Protein AF-A0A9D4ZEX8-F1 (afdb_monomer_lite)

pLDDT: mean 90.79, std 11.93, range [38.12, 98.62]

Organism: Adiantum capillus-veneris (NCBI:txid13818)

Sequence (115 aa):
MKCNSPVVKGIKVTVESHDQGWSDYRDDHGTYNNSWTWGELAVLAADGQTQIGKRIHVYTNLHAVDEWQVHSKIVTDPLFLESIQAQHVIALYLCSRYPGWCNYTRHASINLLGP

Structure (mmCIF, N/CA/C/O backbone):
data_AF-A0A9D4ZEX8-F1
#
_entry.id   AF-A0A9D4ZEX8-F1
#
loop_
_atom_site.group_PDB
_atom_site.id
_atom_site.type_symbol
_atom_site.label_atom_id
_atom_site.label_alt_id
_atom_site.label_comp_id
_atom_site.label_asym_id
_atom_site.label_entity_id
_atom_site.label_seq_id
_atom_site.pdbx_PDB_ins_code
_atom_site.Cartn_x
_atom_site.Cartn_y
_atom_site.Cartn_z
_atom_site.occupancy
_atom_site.B_iso_or_equiv
_atom_site.auth_seq_id
_atom_site.auth_comp_id
_atom_site.auth_asym_id
_atom_site.auth_atom_id
_atom_site.pdbx_PDB_model_num
ATOM 1 N N . MET A 1 1 ? -23.433 -0.664 25.879 1.00 38.12 1 MET A N 1
ATOM 2 C CA . MET A 1 1 ? -22.241 -1.509 26.107 1.00 38.12 1 MET A CA 1
ATOM 3 C C . MET A 1 1 ? -21.162 -1.058 25.135 1.00 38.12 1 MET A C 1
ATOM 5 O O . MET A 1 1 ? -21.409 -1.104 23.940 1.00 38.12 1 MET A O 1
ATOM 9 N N . LYS A 1 2 ? -20.020 -0.545 25.609 1.00 43.84 2 LYS A N 1
ATOM 10 C CA . LYS A 1 2 ? -18.863 -0.306 24.735 1.00 43.84 2 LYS A CA 1
ATOM 11 C C . LYS A 1 2 ? -18.161 -1.654 24.569 1.00 43.84 2 LYS A C 1
ATOM 13 O O . LYS A 1 2 ? -17.585 -2.147 25.533 1.00 43.84 2 LYS A O 1
ATOM 18 N N . CYS A 1 3 ? -18.274 -2.286 23.403 1.00 41.94 3 CYS A N 1
ATOM 19 C CA . CYS A 1 3 ? -17.400 -3.408 23.072 1.00 41.94 3 CYS A CA 1
ATOM 20 C C . CYS A 1 3 ? -15.961 -2.882 23.079 1.00 41.94 3 CYS A C 1
ATOM 22 O O . CYS A 1 3 ? -15.633 -1.999 22.287 1.00 41.94 3 CYS A O 1
ATOM 24 N N . ASN A 1 4 ? -15.123 -3.401 23.979 1.00 50.22 4 ASN A N 1
ATOM 25 C CA . ASN A 1 4 ? -13.676 -3.214 23.923 1.00 50.22 4 ASN A CA 1
ATOM 26 C C . ASN A 1 4 ? -13.172 -3.876 22.637 1.00 50.22 4 ASN A C 1
ATOM 28 O O . ASN A 1 4 ? -12.865 -5.065 22.620 1.00 50.22 4 ASN A O 1
ATOM 32 N N . SER A 1 5 ? -13.155 -3.117 21.544 1.00 54.44 5 SER A N 1
ATOM 33 C CA . SER A 1 5 ? -12.508 -3.556 20.313 1.00 54.44 5 SER A CA 1
ATOM 34 C C . SER A 1 5 ? -11.001 -3.606 20.581 1.00 54.44 5 SER A C 1
ATOM 36 O O . SER A 1 5 ? -10.481 -2.665 21.192 1.00 54.44 5 SER A O 1
ATOM 38 N N . PRO A 1 6 ? -10.293 -4.682 20.197 1.00 57.28 6 PRO A N 1
ATOM 39 C CA . PRO A 1 6 ? -8.847 -4.741 20.356 1.00 57.28 6 PRO A CA 1
ATOM 40 C C . PRO A 1 6 ? -8.214 -3.528 19.669 1.00 57.28 6 PRO A C 1
ATOM 42 O O . PRO A 1 6 ? -8.539 -3.204 18.527 1.00 57.28 6 PRO A O 1
ATOM 45 N N . VAL A 1 7 ? -7.342 -2.827 20.396 1.00 79.00 7 VAL A N 1
ATOM 46 C CA . VAL A 1 7 ? -6.659 -1.639 19.881 1.00 79.00 7 VAL A CA 1
ATOM 47 C C . VAL A 1 7 ? -5.663 -2.097 18.822 1.00 79.00 7 VAL A C 1
ATOM 49 O O . VAL A 1 7 ? -4.663 -2.731 19.153 1.00 79.00 7 VAL A O 1
ATOM 52 N N . VAL A 1 8 ? -5.932 -1.777 17.557 1.00 89.38 8 VAL A N 1
ATOM 53 C CA . VAL A 1 8 ? -4.987 -1.997 16.457 1.00 89.38 8 VAL A CA 1
ATOM 54 C C . VAL A 1 8 ? -3.750 -1.128 16.713 1.00 89.38 8 VAL A C 1
ATOM 56 O O . VAL A 1 8 ? -3.857 0.091 16.826 1.00 89.38 8 VAL A O 1
ATOM 59 N N . LYS A 1 9 ? -2.575 -1.751 16.847 1.00 93.44 9 LYS A N 1
ATOM 60 C CA . LYS A 1 9 ? -1.285 -1.070 17.079 1.00 93.44 9 LYS A CA 1
ATOM 61 C C . LYS A 1 9 ? -0.528 -0.771 15.792 1.00 93.44 9 LYS A C 1
ATOM 63 O O . LYS A 1 9 ? 0.373 0.063 15.782 1.00 93.44 9 LYS A O 1
ATOM 68 N N . GLY A 1 10 ? -0.910 -1.430 14.708 1.00 96.44 10 GLY A N 1
ATOM 69 C CA . GLY A 1 10 ? -0.393 -1.161 13.382 1.00 96.44 10 GLY A CA 1
ATOM 70 C C . GLY A 1 10 ? -1.064 -2.035 12.340 1.00 96.44 10 GLY A C 1
ATOM 71 O O . GLY A 1 10 ? -1.789 -2.976 12.662 1.00 96.44 10 GLY A O 1
ATOM 72 N N . ILE A 1 11 ? -0.803 -1.729 11.078 1.00 97.38 11 ILE A N 1
ATOM 73 C CA . ILE A 1 11 ? -1.235 -2.550 9.949 1.00 97.38 11 ILE A CA 1
ATOM 74 C C . ILE A 1 11 ? -0.010 -2.877 9.117 1.00 97.38 11 ILE A C 1
ATOM 76 O O . ILE A 1 11 ? 0.642 -1.970 8.603 1.00 97.38 11 ILE A O 1
ATOM 80 N N . LYS A 1 12 ? 0.305 -4.164 8.966 1.00 98.25 12 LYS A N 1
ATOM 81 C CA . LYS A 1 12 ? 1.319 -4.604 8.009 1.00 98.25 12 LYS A CA 1
ATOM 82 C C . LYS A 1 12 ? 0.648 -4.900 6.678 1.00 98.25 12 LYS A C 1
ATOM 84 O O . LYS A 1 12 ? -0.167 -5.819 6.589 1.00 98.25 12 LYS A O 1
ATOM 89 N N . VAL A 1 13 ? 1.035 -4.152 5.654 1.00 98.44 13 VAL A N 1
ATOM 90 C CA . VAL A 1 13 ? 0.685 -4.443 4.268 1.00 98.44 13 VAL A CA 1
ATOM 91 C C . VAL A 1 13 ? 1.889 -5.037 3.557 1.00 98.44 13 VAL A C 1
ATOM 93 O O . VAL A 1 13 ? 3.014 -4.550 3.700 1.00 98.44 13 VAL A O 1
ATOM 96 N N . THR A 1 14 ? 1.654 -6.101 2.804 1.00 98.56 14 THR A N 1
ATOM 97 C CA . THR A 1 14 ? 2.641 -6.678 1.895 1.00 98.56 14 THR A CA 1
ATOM 98 C C . THR A 1 14 ? 1.996 -6.813 0.530 1.00 98.56 14 THR A C 1
ATOM 100 O O . THR A 1 14 ? 0.893 -7.344 0.436 1.00 98.56 14 THR A O 1
ATOM 103 N N . VAL A 1 15 ? 2.657 -6.303 -0.504 1.00 98.56 15 VAL A N 1
ATOM 104 C CA . VAL A 1 15 ? 2.150 -6.292 -1.878 1.00 98.56 15 VAL A CA 1
ATOM 105 C C . VAL A 1 15 ? 3.257 -6.758 -2.797 1.00 98.56 15 VAL A C 1
ATOM 107 O O . VAL A 1 15 ? 4.372 -6.258 -2.727 1.00 98.56 15 VAL A O 1
ATOM 110 N N . GLU A 1 16 ? 2.942 -7.707 -3.659 1.00 98.38 16 GLU A N 1
ATOM 111 C CA . GLU A 1 16 ? 3.780 -8.071 -4.783 1.00 98.38 16 GLU A CA 1
ATOM 112 C C . GLU A 1 16 ? 3.164 -7.493 -6.051 1.00 98.38 16 GLU A C 1
ATOM 114 O O . GLU A 1 16 ? 2.131 -7.974 -6.537 1.00 98.38 16 GLU A O 1
ATOM 119 N N . SER A 1 17 ? 3.779 -6.422 -6.540 1.00 97.19 17 SER A N 1
ATOM 120 C CA . SER A 1 17 ? 3.249 -5.595 -7.613 1.00 97.19 17 SER A CA 1
ATOM 121 C C . SER A 1 17 ? 4.241 -5.401 -8.741 1.00 97.19 17 SER A C 1
ATOM 123 O O . SER A 1 17 ? 5.444 -5.615 -8.602 1.00 97.19 17 SER A O 1
ATOM 125 N N . HIS A 1 18 ? 3.701 -5.000 -9.879 1.00 94.12 18 HIS A N 1
ATOM 126 C CA . HIS A 1 18 ? 4.461 -4.723 -11.076 1.00 94.12 18 HIS A CA 1
ATOM 127 C C . HIS A 1 18 ? 3.805 -3.574 -11.832 1.00 94.12 18 HIS A C 1
ATOM 129 O O . HIS A 1 18 ? 2.581 -3.420 -11.826 1.00 94.12 18 HIS A O 1
ATOM 135 N N . ASP A 1 19 ? 4.642 -2.766 -12.459 1.00 91.44 19 ASP A N 1
ATOM 136 C CA . ASP A 1 19 ? 4.222 -1.646 -13.271 1.00 91.44 19 ASP A CA 1
ATOM 137 C C . ASP A 1 19 ? 4.365 -1.996 -14.748 1.00 91.44 19 ASP A C 1
ATOM 139 O O . ASP A 1 19 ? 5.471 -2.267 -15.205 1.00 91.44 19 ASP A O 1
ATOM 143 N N . GLN A 1 20 ? 3.265 -1.939 -15.495 1.00 86.38 20 GLN A N 1
ATOM 144 C CA . GLN A 1 20 ? 3.313 -1.996 -16.946 1.00 86.38 20 GLN A CA 1
ATOM 145 C C . GLN A 1 20 ? 3.063 -0.609 -17.524 1.00 86.38 20 GLN A C 1
ATOM 147 O O . GLN A 1 20 ? 1.937 -0.110 -17.519 1.00 86.38 20 GLN A O 1
ATOM 152 N N . GLY A 1 21 ? 4.103 -0.046 -18.122 1.00 79.88 21 GLY A N 1
ATOM 153 C CA . GLY A 1 21 ? 4.049 1.196 -18.875 1.00 79.88 21 GLY A CA 1
ATOM 154 C C . GLY A 1 21 ? 5.135 1.227 -19.941 1.00 79.88 21 GLY A C 1
ATOM 155 O O . GLY A 1 21 ? 5.874 0.262 -20.132 1.00 79.88 21 GLY A O 1
ATOM 156 N N . TRP A 1 22 ? 5.231 2.348 -20.645 1.00 75.75 22 TRP A N 1
ATOM 157 C CA . TRP A 1 22 ? 6.329 2.622 -21.564 1.00 75.75 22 TRP A CA 1
ATOM 158 C C . TRP A 1 22 ? 6.926 3.989 -21.246 1.00 75.75 22 TRP A C 1
ATOM 160 O O . TRP A 1 22 ? 6.208 4.913 -20.853 1.00 75.75 22 TRP A O 1
ATOM 170 N N . SER A 1 23 ? 8.242 4.106 -21.399 1.00 81.00 23 SER A N 1
ATOM 171 C CA . SER A 1 23 ? 8.980 5.332 -21.130 1.00 81.00 23 SER A CA 1
ATOM 172 C C . SER A 1 23 ? 10.221 5.435 -22.005 1.00 81.00 23 SER A C 1
ATOM 174 O O . SER A 1 23 ? 11.041 4.515 -22.041 1.00 81.00 23 SER A O 1
ATOM 176 N N . ASP A 1 24 ? 10.387 6.594 -22.640 1.00 84.62 24 ASP A N 1
ATOM 177 C CA . ASP A 1 24 ? 11.606 6.982 -23.355 1.00 84.62 24 ASP A CA 1
ATOM 178 C C . ASP A 1 24 ? 12.732 7.464 -22.424 1.00 84.62 24 ASP A C 1
ATOM 180 O O . ASP A 1 24 ? 13.876 7.615 -22.859 1.00 84.62 24 ASP A O 1
ATOM 184 N N . TYR A 1 25 ? 12.440 7.694 -21.140 1.00 84.12 25 TYR A N 1
ATOM 185 C CA . TYR A 1 25 ? 13.404 8.181 -20.151 1.00 84.12 25 TYR A CA 1
ATOM 186 C C . TYR A 1 25 ? 14.248 7.028 -19.605 1.00 84.12 25 TYR A C 1
ATOM 188 O O . TYR A 1 25 ? 14.089 6.600 -18.466 1.00 84.12 25 TYR A O 1
ATOM 196 N N . ARG A 1 26 ? 15.148 6.504 -20.443 1.00 83.38 26 ARG A N 1
ATOM 197 C CA . ARG A 1 26 ? 15.986 5.337 -20.111 1.00 83.38 26 ARG A CA 1
ATOM 198 C C . ARG A 1 26 ? 16.829 5.524 -18.852 1.00 83.38 26 ARG A C 1
ATOM 200 O O . ARG A 1 26 ? 17.057 4.554 -18.142 1.00 83.38 26 ARG A O 1
ATOM 207 N N . ASP A 1 27 ? 17.251 6.752 -18.563 1.00 89.06 27 ASP A N 1
ATOM 208 C CA . ASP A 1 27 ? 18.050 7.059 -17.371 1.00 89.06 27 ASP A CA 1
ATOM 209 C C . ASP A 1 27 ? 17.252 6.910 -16.062 1.00 89.06 27 ASP A C 1
ATOM 211 O O . ASP A 1 27 ? 17.844 6.746 -14.997 1.00 89.06 27 ASP A O 1
ATOM 215 N N . ASP A 1 28 ? 15.916 6.927 -16.135 1.00 87.25 28 ASP A N 1
ATOM 216 C CA . ASP A 1 28 ? 15.037 6.746 -14.978 1.00 87.25 28 ASP A CA 1
ATOM 217 C C . ASP A 1 28 ? 14.600 5.286 -14.783 1.00 87.25 28 ASP A C 1
ATOM 219 O O . ASP A 1 28 ? 14.021 4.957 -13.742 1.00 87.25 28 ASP A O 1
ATOM 223 N N . HIS A 1 29 ? 14.881 4.397 -15.744 1.00 85.62 29 HIS A N 1
ATOM 224 C CA . HIS A 1 29 ? 14.537 2.976 -15.647 1.00 85.62 29 HIS A CA 1
ATOM 225 C C . HIS A 1 29 ? 15.187 2.351 -14.409 1.00 85.62 29 HIS A C 1
ATOM 227 O O . HIS A 1 29 ? 16.368 2.552 -14.129 1.00 85.62 29 HIS A O 1
ATOM 233 N N . GLY A 1 30 ? 14.401 1.601 -13.636 1.00 85.25 30 GLY A N 1
ATOM 234 C CA . GLY A 1 30 ? 14.877 0.999 -12.387 1.00 85.25 30 GLY A CA 1
ATOM 235 C C . GLY A 1 30 ? 15.060 1.978 -11.228 1.00 85.25 30 GLY A C 1
ATOM 236 O O . GLY A 1 30 ? 15.603 1.595 -10.193 1.00 85.25 30 GLY A O 1
ATOM 237 N N . THR A 1 31 ? 14.589 3.219 -11.360 1.00 90.00 31 THR A N 1
ATOM 238 C CA . THR A 1 31 ? 14.552 4.206 -10.272 1.00 90.00 31 THR A CA 1
ATOM 239 C C . THR A 1 31 ? 13.109 4.501 -9.849 1.00 90.00 31 THR A C 1
ATOM 241 O O . THR A 1 31 ? 12.155 4.015 -10.451 1.00 90.00 31 THR A O 1
ATOM 244 N N . TYR A 1 32 ? 12.921 5.315 -8.809 1.00 90.00 32 TYR A N 1
ATOM 245 C CA . TYR A 1 32 ? 11.599 5.860 -8.470 1.00 90.00 32 TYR A CA 1
ATOM 246 C C . TYR A 1 32 ? 11.298 7.187 -9.184 1.00 90.00 32 TYR A C 1
ATOM 248 O O . TYR A 1 32 ? 10.183 7.704 -9.062 1.00 90.00 32 TYR A O 1
ATOM 256 N N . ASN A 1 33 ? 12.267 7.755 -9.911 1.00 86.25 33 ASN A N 1
ATOM 257 C CA . ASN A 1 33 ? 12.050 8.976 -10.676 1.00 86.25 33 ASN A CA 1
ATOM 258 C C . ASN A 1 33 ? 11.035 8.699 -11.775 1.00 86.25 33 ASN A C 1
ATOM 260 O O . ASN A 1 33 ? 11.066 7.653 -12.418 1.00 86.25 33 ASN A O 1
ATOM 264 N N . ASN A 1 34 ? 10.102 9.634 -11.958 1.00 86.00 34 ASN A N 1
ATOM 265 C CA . ASN A 1 34 ? 9.022 9.492 -12.928 1.00 86.00 34 ASN A CA 1
ATOM 266 C C . ASN A 1 34 ? 8.254 8.161 -12.802 1.00 86.00 34 ASN A C 1
ATOM 268 O O . ASN A 1 34 ? 7.687 7.696 -13.784 1.00 86.00 34 ASN A O 1
ATOM 272 N N . SER A 1 35 ? 8.225 7.516 -11.630 1.00 88.94 35 SER A N 1
ATOM 273 C CA . SER A 1 35 ? 7.368 6.349 -11.423 1.00 88.94 35 SER A CA 1
ATOM 274 C C . SER A 1 35 ? 5.918 6.785 -11.236 1.00 88.94 35 SER A C 1
ATOM 276 O O . SER A 1 35 ? 5.621 7.737 -10.507 1.00 88.94 35 SER A O 1
ATOM 278 N N . TRP A 1 36 ? 5.008 6.083 -11.909 1.00 92.50 36 TRP A N 1
ATOM 279 C CA . TRP A 1 36 ? 3.607 6.480 -12.015 1.00 92.50 36 TRP A CA 1
ATOM 280 C C . TRP A 1 36 ? 2.627 5.428 -11.521 1.00 92.50 36 TRP A C 1
ATOM 282 O O . TRP A 1 36 ? 1.421 5.606 -11.708 1.00 92.50 36 TRP A O 1
ATOM 292 N N . THR A 1 37 ? 3.114 4.384 -10.846 1.00 95.44 37 THR A N 1
ATOM 293 C CA . THR A 1 37 ? 2.264 3.422 -10.145 1.00 95.44 37 THR A CA 1
ATOM 294 C C . THR A 1 37 ? 2.663 3.254 -8.685 1.00 95.44 37 THR A C 1
ATOM 296 O O . THR A 1 37 ? 3.837 3.201 -8.310 1.00 95.44 37 THR A O 1
ATOM 299 N N . TRP A 1 38 ? 1.648 3.210 -7.828 1.00 97.94 38 TRP A N 1
ATOM 300 C CA . TRP A 1 38 ? 1.813 3.145 -6.381 1.00 97.94 38 TRP A CA 1
ATOM 301 C C . TRP A 1 38 ? 0.611 2.485 -5.715 1.00 97.94 38 TRP A C 1
ATOM 303 O O . TRP A 1 38 ? -0.427 2.283 -6.346 1.00 97.94 38 TRP A O 1
ATOM 313 N N . GLY A 1 39 ? 0.750 2.153 -4.436 1.00 98.31 39 GLY A N 1
ATOM 314 C CA . GLY A 1 39 ? -0.350 1.655 -3.618 1.00 98.31 39 GLY A CA 1
ATOM 315 C C . GLY A 1 39 ? -0.684 2.578 -2.461 1.00 98.31 39 GLY A C 1
ATOM 316 O O . GLY A 1 39 ? 0.203 3.199 -1.868 1.00 98.31 39 GLY A O 1
ATOM 317 N N . GLU A 1 40 ? -1.959 2.605 -2.083 1.00 98.62 40 GLU A N 1
ATOM 318 C CA . GLU A 1 40 ? -2.444 3.350 -0.921 1.00 98.62 40 GLU A CA 1
ATOM 319 C C . GLU A 1 40 ? -3.334 2.484 -0.027 1.00 98.62 40 GLU A C 1
ATOM 321 O O . GLU A 1 40 ? -4.164 1.721 -0.513 1.00 98.62 40 GLU A O 1
ATOM 326 N N . LEU A 1 41 ? -3.207 2.634 1.290 1.00 98.31 41 LEU A N 1
ATOM 327 C CA . LEU A 1 41 ? -4.169 2.102 2.252 1.00 98.31 41 LEU A CA 1
ATOM 328 C C . LEU A 1 41 ? -5.233 3.144 2.591 1.00 98.31 41 LEU A C 1
ATOM 330 O O . LEU A 1 41 ? -4.918 4.315 2.803 1.00 98.31 41 LEU A O 1
ATOM 334 N N . ALA A 1 42 ? -6.479 2.699 2.715 1.00 98.31 42 ALA A N 1
ATOM 335 C CA . ALA A 1 42 ? -7.606 3.519 3.143 1.00 98.31 42 ALA A CA 1
ATOM 336 C C . ALA A 1 42 ? -8.465 2.787 4.178 1.00 98.31 42 ALA A C 1
ATOM 338 O O . ALA A 1 42 ? -8.532 1.556 4.184 1.00 98.31 42 ALA A O 1
ATOM 339 N N . VAL A 1 43 ? -9.165 3.559 5.005 1.00 97.88 43 VAL A N 1
ATOM 340 C CA . VAL A 1 43 ? -10.271 3.064 5.828 1.00 97.88 43 VAL A CA 1
ATOM 341 C C . VAL A 1 43 ? -11.568 3.458 5.139 1.00 97.88 43 VAL A C 1
ATOM 343 O O . VAL A 1 43 ? -11.760 4.626 4.803 1.00 97.88 43 VAL A O 1
ATOM 346 N N . LEU A 1 44 ? -12.448 2.492 4.914 1.00 98.44 44 LEU A N 1
ATOM 347 C CA . LEU A 1 44 ? -13.800 2.712 4.420 1.00 98.44 44 LEU A CA 1
ATOM 348 C C . LEU A 1 44 ? -14.793 2.393 5.540 1.00 98.44 44 LEU A C 1
ATOM 350 O O . LEU A 1 44 ? -14.547 1.509 6.365 1.00 98.44 44 LEU A O 1
ATOM 354 N N . ALA A 1 45 ? -15.910 3.112 5.570 1.00 97.06 45 ALA A N 1
ATOM 355 C CA . ALA A 1 45 ? -17.021 2.826 6.464 1.00 97.06 45 ALA A CA 1
ATOM 356 C C . ALA A 1 45 ? -17.602 1.426 6.189 1.00 97.06 45 ALA A C 1
ATOM 358 O O . ALA A 1 45 ? -17.216 0.734 5.245 1.00 97.06 45 ALA A O 1
ATOM 359 N N . ALA A 1 46 ? -18.572 1.013 7.005 1.00 96.62 46 ALA A N 1
ATOM 360 C CA . ALA A 1 46 ? -19.213 -0.297 6.872 1.00 96.62 46 ALA A CA 1
ATOM 361 C C . ALA A 1 46 ? -19.942 -0.511 5.528 1.00 96.62 46 ALA A C 1
ATOM 363 O O . ALA A 1 46 ? -20.213 -1.649 5.158 1.00 96.62 46 ALA A O 1
ATOM 364 N N . ASP A 1 47 ? -20.236 0.562 4.785 1.00 96.38 47 ASP A N 1
ATOM 365 C CA . ASP A 1 47 ? -20.789 0.489 3.427 1.00 96.38 47 ASP A CA 1
ATOM 366 C C . ASP A 1 47 ? -19.757 0.071 2.360 1.00 96.38 47 ASP A C 1
ATOM 368 O O . ASP A 1 47 ? -20.131 -0.209 1.221 1.00 96.38 47 ASP A O 1
ATOM 372 N N . GLY A 1 48 ? -18.465 0.031 2.708 1.00 95.12 48 GLY A N 1
ATOM 373 C CA . GLY A 1 48 ? -17.373 -0.298 1.796 1.00 95.12 48 GLY A CA 1
ATOM 374 C C . GLY A 1 48 ? -17.120 0.743 0.700 1.00 95.12 48 GLY A C 1
ATOM 375 O O . GLY A 1 48 ? -16.404 0.442 -0.251 1.00 95.12 48 GLY A O 1
ATOM 376 N N . GLN A 1 49 ? -17.691 1.948 0.803 1.00 95.19 49 GLN A N 1
ATOM 377 C CA . GLN A 1 49 ? -17.597 3.003 -0.217 1.00 95.19 49 GLN A CA 1
ATOM 378 C C . GLN A 1 49 ? -17.156 4.343 0.373 1.00 95.19 49 GLN A C 1
ATOM 380 O O . GLN A 1 49 ? -16.337 5.047 -0.220 1.00 95.19 49 GLN A O 1
ATOM 385 N N . THR A 1 50 ? -17.666 4.699 1.551 1.00 97.81 50 THR A N 1
ATOM 386 C CA . THR A 1 50 ? -17.382 5.987 2.180 1.00 97.81 50 THR A CA 1
ATOM 387 C C . THR A 1 50 ? -15.999 5.963 2.817 1.00 97.81 50 THR A C 1
ATOM 389 O O . THR A 1 50 ? -15.773 5.265 3.802 1.00 97.81 50 THR A O 1
ATOM 392 N N . GLN A 1 51 ? -15.058 6.743 2.284 1.00 97.62 51 GLN A N 1
ATOM 393 C CA . GLN A 1 51 ? -13.720 6.852 2.863 1.00 97.62 51 GLN A CA 1
ATOM 394 C C . GLN A 1 51 ? -13.730 7.648 4.171 1.00 97.62 51 GLN A C 1
ATOM 396 O O . GLN A 1 51 ? -14.271 8.750 4.244 1.00 97.62 51 GLN A O 1
ATOM 401 N N . ILE A 1 52 ? -13.043 7.115 5.178 1.00 97.06 52 ILE A N 1
ATOM 402 C CA . ILE A 1 52 ? -12.793 7.764 6.460 1.00 97.06 52 ILE A CA 1
ATOM 403 C C . ILE A 1 52 ? -11.341 8.245 6.499 1.00 97.06 52 ILE A C 1
ATOM 405 O O . ILE A 1 52 ? -10.403 7.470 6.318 1.00 97.06 52 ILE A O 1
ATOM 409 N N . GLY A 1 53 ? -11.149 9.539 6.755 1.00 94.56 53 GLY A N 1
ATOM 410 C CA . GLY A 1 53 ? -9.821 10.129 6.907 1.00 94.56 53 GLY A CA 1
ATOM 411 C C . GLY A 1 53 ? -8.973 10.117 5.628 1.00 94.56 53 GLY A C 1
ATOM 412 O O . GLY A 1 53 ? -9.480 10.117 4.501 1.00 94.56 53 GLY A O 1
ATOM 413 N N . LYS A 1 54 ? -7.650 10.170 5.816 1.00 95.25 54 LYS A N 1
ATOM 414 C CA . LYS A 1 54 ? -6.662 10.218 4.729 1.00 95.25 54 LYS A CA 1
ATOM 415 C C . LYS A 1 54 ? -6.258 8.817 4.275 1.00 95.25 54 LYS A C 1
ATOM 417 O O . LYS A 1 54 ? -6.225 7.880 5.070 1.00 95.25 54 LYS A O 1
ATOM 422 N N . ARG A 1 55 ? -5.851 8.710 3.012 1.00 97.81 55 ARG A N 1
ATOM 423 C CA . ARG A 1 55 ? -5.133 7.537 2.511 1.00 97.81 55 ARG A CA 1
ATOM 424 C C . ARG A 1 55 ? -3.663 7.597 2.913 1.00 97.81 55 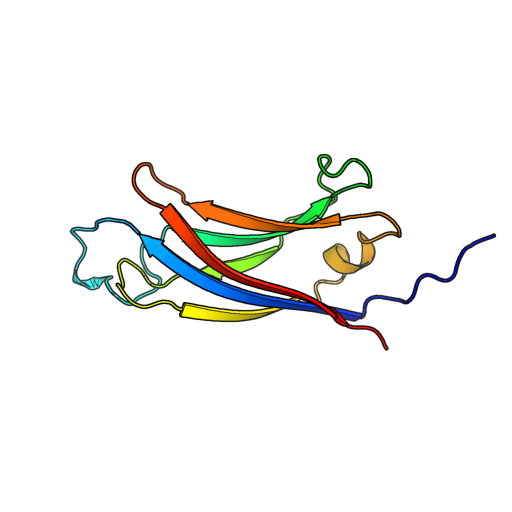ARG A C 1
ATOM 426 O O . ARG A 1 55 ? -3.100 8.679 3.079 1.00 97.81 55 ARG A O 1
ATOM 433 N N . ILE A 1 56 ? -3.043 6.434 3.061 1.00 98.19 56 ILE A N 1
ATOM 434 C CA . ILE A 1 56 ? -1.623 6.290 3.383 1.00 98.19 56 ILE A CA 1
ATOM 435 C C . ILE A 1 56 ? -0.915 5.670 2.189 1.00 98.19 56 ILE A C 1
ATOM 437 O O . ILE A 1 56 ? -1.210 4.539 1.826 1.00 98.19 56 ILE A O 1
ATOM 441 N N . HIS A 1 57 ? 0.062 6.373 1.620 1.00 98.31 57 HIS A N 1
ATOM 442 C CA . HIS A 1 57 ? 0.952 5.818 0.599 1.00 98.31 57 HIS A CA 1
ATOM 443 C C . HIS A 1 57 ? 1.750 4.643 1.167 1.00 98.31 57 HIS A C 1
ATOM 445 O O . HIS A 1 57 ? 2.409 4.800 2.204 1.00 98.31 57 HIS A O 1
ATOM 451 N N . VAL A 1 58 ? 1.721 3.478 0.518 1.00 98.19 58 VAL A N 1
ATOM 452 C CA . VAL A 1 58 ? 2.368 2.262 1.040 1.00 98.19 58 VAL A CA 1
ATOM 453 C C . VAL A 1 58 ? 3.508 1.717 0.199 1.00 98.19 58 VAL A C 1
ATOM 455 O O . VAL A 1 58 ? 4.433 1.157 0.782 1.00 98.19 58 VAL A O 1
ATOM 458 N N . TYR A 1 59 ? 3.502 1.938 -1.110 1.00 98.06 59 TYR A N 1
ATOM 459 C CA . TYR A 1 59 ? 4.622 1.590 -1.981 1.00 98.06 59 TYR A CA 1
ATOM 460 C C . TYR A 1 59 ? 4.577 2.398 -3.272 1.00 98.06 59 TYR A C 1
ATOM 462 O O . TYR A 1 59 ? 3.515 2.887 -3.636 1.00 98.06 59 TYR A O 1
ATOM 470 N N . THR A 1 60 ? 5.703 2.475 -3.973 1.00 97.19 60 THR A N 1
ATOM 471 C CA . THR A 1 60 ? 5.806 2.934 -5.366 1.00 97.19 60 THR A CA 1
ATOM 472 C C . THR A 1 60 ? 6.577 1.859 -6.121 1.00 97.19 60 THR A C 1
ATOM 474 O O . THR A 1 60 ? 7.560 1.355 -5.581 1.00 97.19 60 THR A O 1
ATOM 477 N N . ASN A 1 61 ? 6.152 1.470 -7.322 1.00 95.81 61 ASN A N 1
ATOM 478 C CA . ASN A 1 61 ? 6.959 0.552 -8.131 1.00 95.81 61 ASN A CA 1
ATOM 479 C C . ASN A 1 61 ? 8.172 1.294 -8.711 1.00 95.81 61 ASN A C 1
ATOM 481 O O . ASN A 1 61 ? 8.108 2.493 -8.975 1.00 95.81 61 ASN A O 1
ATOM 485 N N . LEU A 1 62 ? 9.279 0.599 -8.942 1.00 92.00 62 LEU A N 1
ATOM 486 C CA . LEU A 1 62 ? 10.345 1.101 -9.807 1.00 92.00 62 LEU A CA 1
ATOM 487 C C . LEU A 1 62 ? 9.817 1.345 -11.225 1.00 92.00 62 LEU A C 1
ATOM 489 O O . LEU A 1 62 ? 8.951 0.623 -11.718 1.00 92.00 62 LEU A O 1
ATOM 493 N N . HIS A 1 63 ? 10.351 2.381 -11.856 1.00 88.31 63 HIS A N 1
ATOM 494 C CA . HIS A 1 63 ? 9.948 2.860 -13.163 1.00 88.31 63 HIS A CA 1
ATOM 495 C C . HIS A 1 63 ? 10.359 1.885 -14.274 1.00 88.31 63 HIS A C 1
ATOM 497 O O . HIS A 1 63 ? 11.550 1.618 -14.443 1.00 88.31 63 HIS A O 1
ATOM 503 N N . ALA A 1 64 ? 9.372 1.427 -15.054 1.00 82.44 64 ALA A N 1
ATOM 504 C CA . ALA A 1 64 ? 9.540 0.649 -16.287 1.00 82.44 64 ALA A CA 1
ATOM 505 C C . ALA A 1 64 ? 10.503 -0.552 -16.159 1.00 82.44 64 ALA A C 1
ATOM 507 O O . ALA A 1 64 ? 11.370 -0.751 -17.006 1.00 82.44 64 ALA A O 1
ATOM 508 N N . VAL A 1 65 ? 10.359 -1.330 -15.084 1.00 84.12 65 VAL A N 1
ATOM 509 C CA . VAL A 1 65 ? 11.099 -2.586 -14.879 1.00 84.12 65 VAL A CA 1
ATOM 510 C C . VAL A 1 65 ? 10.192 -3.781 -15.126 1.00 84.12 65 VAL A C 1
ATOM 512 O O . VAL A 1 65 ? 9.034 -3.744 -14.717 1.00 84.12 65 VAL A O 1
ATOM 515 N N . ASP A 1 66 ? 10.722 -4.844 -15.731 1.00 83.81 66 ASP A N 1
ATOM 516 C CA . ASP A 1 66 ? 9.962 -6.055 -16.075 1.00 83.81 66 ASP A CA 1
ATOM 517 C C . ASP A 1 66 ? 9.739 -6.976 -14.858 1.00 83.81 66 ASP A C 1
ATOM 519 O O . ASP A 1 66 ? 8.875 -7.857 -14.858 1.00 83.81 66 ASP A O 1
ATOM 523 N N . GLU A 1 67 ? 10.509 -6.783 -13.787 1.00 90.75 67 GLU A N 1
ATOM 524 C CA . GLU A 1 67 ? 10.440 -7.604 -12.589 1.00 90.75 67 GLU A CA 1
ATOM 525 C C . GLU A 1 67 ? 9.240 -7.265 -11.693 1.00 90.75 67 GLU A C 1
ATOM 527 O O . GLU A 1 67 ? 8.819 -6.116 -11.520 1.00 90.75 67 GLU A O 1
ATOM 532 N N . TRP A 1 68 ? 8.722 -8.307 -11.038 1.00 95.94 68 TRP A N 1
ATOM 533 C CA . TRP A 1 68 ? 7.794 -8.162 -9.921 1.00 95.94 68 TRP A CA 1
ATOM 534 C C . TRP A 1 68 ? 8.539 -7.697 -8.673 1.00 95.94 68 TRP A C 1
ATOM 536 O O . TRP A 1 68 ? 9.596 -8.226 -8.330 1.00 95.94 68 TRP A O 1
ATOM 546 N N . GLN A 1 69 ? 7.950 -6.742 -7.963 1.00 95.75 69 GLN A N 1
ATOM 547 C CA . GLN A 1 69 ? 8.527 -6.119 -6.780 1.00 95.75 69 GLN A CA 1
ATOM 548 C C . GLN A 1 69 ? 7.706 -6.477 -5.547 1.00 95.75 69 GLN A C 1
ATOM 550 O O . GLN A 1 69 ? 6.480 -6.386 -5.559 1.00 95.75 69 GLN A O 1
ATOM 555 N N . VAL A 1 70 ? 8.385 -6.864 -4.466 1.00 97.75 70 VAL A N 1
ATOM 556 C CA . VAL A 1 70 ? 7.746 -7.147 -3.176 1.00 97.75 70 VAL A CA 1
ATOM 557 C C . VAL A 1 70 ? 7.941 -5.955 -2.250 1.00 97.75 70 VAL A C 1
ATOM 559 O O . VAL A 1 70 ? 9.054 -5.640 -1.832 1.00 97.75 70 VAL A O 1
ATOM 562 N N . HIS A 1 71 ? 6.834 -5.330 -1.877 1.00 97.81 71 HIS A N 1
ATOM 563 C CA . HIS A 1 71 ? 6.774 -4.195 -0.970 1.00 97.81 71 HIS A CA 1
ATOM 564 C C . HIS A 1 71 ? 6.198 -4.631 0.370 1.00 97.81 71 HIS A C 1
ATOM 566 O O . HIS A 1 71 ? 5.214 -5.368 0.426 1.00 97.81 71 HIS A O 1
ATOM 572 N N . SER A 1 72 ? 6.772 -4.154 1.473 1.00 97.88 72 SER A N 1
ATOM 573 C CA . SER A 1 72 ? 6.246 -4.400 2.816 1.00 97.88 72 SER A CA 1
ATOM 574 C C . SER A 1 72 ? 6.346 -3.139 3.659 1.00 97.88 72 SER A C 1
ATOM 576 O O . SER A 1 72 ? 7.439 -2.614 3.863 1.00 97.88 72 SER A O 1
ATOM 578 N N . LYS A 1 73 ? 5.216 -2.683 4.205 1.00 98.31 73 LYS A N 1
ATOM 579 C CA . LYS A 1 73 ? 5.156 -1.500 5.066 1.00 98.31 73 LYS A CA 1
ATOM 580 C C . LYS A 1 73 ? 4.290 -1.757 6.289 1.00 98.31 73 LYS A C 1
ATOM 582 O O . LYS A 1 73 ? 3.217 -2.347 6.190 1.00 98.31 73 LYS A O 1
ATOM 587 N N . ILE A 1 74 ? 4.748 -1.275 7.441 1.00 98.19 74 ILE A N 1
ATOM 588 C CA . ILE A 1 74 ? 3.937 -1.196 8.656 1.00 98.1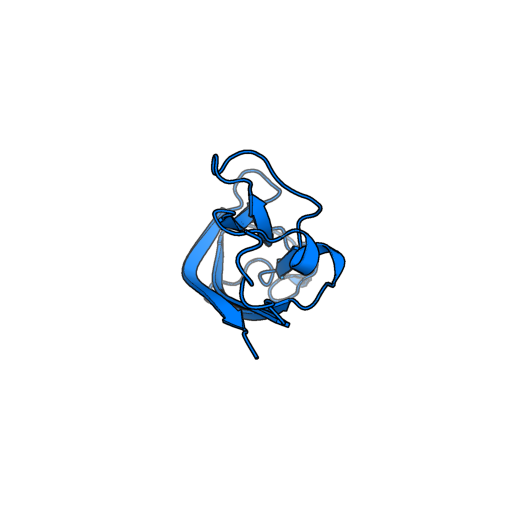9 74 ILE A CA 1
ATOM 589 C C . ILE A 1 74 ? 3.424 0.239 8.781 1.00 98.19 74 ILE A C 1
ATOM 591 O O . ILE A 1 74 ? 4.209 1.186 8.808 1.00 98.19 74 ILE A O 1
ATOM 595 N N . VAL A 1 75 ? 2.105 0.398 8.833 1.00 97.69 75 VAL A N 1
ATOM 596 C CA . VAL A 1 75 ? 1.429 1.673 9.067 1.00 97.69 75 VAL A CA 1
ATOM 597 C C . VAL A 1 75 ? 1.105 1.798 10.548 1.00 97.69 75 VAL A C 1
ATOM 599 O O . VAL A 1 75 ? 0.362 0.987 11.098 1.00 97.69 75 VAL A O 1
ATOM 602 N N . THR A 1 76 ? 1.661 2.834 11.172 1.00 96.56 76 THR A N 1
ATOM 603 C CA . THR A 1 76 ? 1.468 3.186 12.587 1.00 96.56 76 THR A CA 1
ATOM 604 C C . THR A 1 76 ? 0.983 4.628 12.773 1.00 96.56 76 THR A C 1
ATOM 606 O O . THR A 1 76 ? 1.040 5.155 13.880 1.00 96.56 76 THR A O 1
ATOM 609 N N . ASP A 1 77 ? 0.526 5.285 11.698 1.00 96.25 77 ASP A N 1
ATOM 610 C CA . ASP A 1 77 ? 0.003 6.657 11.748 1.00 96.25 77 ASP A CA 1
ATOM 611 C C . ASP A 1 77 ? -1.190 6.730 12.725 1.00 96.25 77 ASP A C 1
ATOM 613 O O . ASP A 1 77 ? -2.193 6.051 12.483 1.00 96.25 77 ASP A O 1
ATOM 617 N N . PRO A 1 78 ? -1.107 7.514 13.820 1.00 93.50 78 PRO A N 1
ATOM 618 C CA . PRO A 1 78 ? -2.126 7.491 14.869 1.00 93.50 78 PRO A CA 1
ATOM 619 C C . PRO A 1 78 ? -3.513 7.883 14.365 1.00 93.50 78 PRO A C 1
ATOM 621 O O . PRO A 1 78 ? -4.484 7.202 14.669 1.00 93.50 78 PRO A O 1
ATOM 624 N N . LEU A 1 79 ? -3.598 8.917 13.521 1.00 93.31 79 LEU A N 1
ATOM 625 C CA . LEU A 1 79 ? -4.873 9.390 12.977 1.00 93.31 79 LEU A CA 1
ATOM 626 C C . LEU A 1 79 ? -5.522 8.340 12.069 1.00 93.31 79 LEU A C 1
ATOM 628 O O . LEU A 1 79 ? -6.741 8.184 12.074 1.00 93.31 79 LEU A O 1
ATOM 632 N N . PHE A 1 80 ? -4.718 7.603 11.300 1.00 95.25 80 PHE A N 1
ATOM 633 C CA . PHE A 1 80 ? -5.213 6.483 10.508 1.00 95.25 80 PHE A CA 1
ATOM 634 C C . PHE A 1 80 ? -5.736 5.352 11.401 1.00 95.25 80 PHE A C 1
ATOM 636 O O . PHE A 1 80 ? -6.854 4.887 11.195 1.00 95.25 80 PHE A O 1
ATOM 643 N N . LEU A 1 81 ? -4.968 4.930 12.411 1.00 94.19 81 LEU A N 1
ATOM 644 C CA . LEU A 1 81 ? -5.357 3.830 13.300 1.00 94.19 81 LEU A CA 1
ATOM 645 C C . LEU A 1 81 ? -6.592 4.161 14.147 1.00 94.19 81 LEU A C 1
ATOM 647 O O . LEU A 1 81 ? -7.478 3.322 14.290 1.00 94.19 81 LEU A O 1
ATOM 651 N N . GLU A 1 82 ? -6.684 5.387 14.661 1.00 92.12 82 GLU A N 1
ATOM 652 C CA . GLU A 1 82 ? -7.829 5.874 15.442 1.00 92.12 82 GLU A CA 1
ATOM 653 C C . GLU A 1 82 ? -9.119 5.971 14.614 1.00 92.12 82 GLU A C 1
ATOM 655 O O . GLU A 1 82 ? -10.217 5.912 15.169 1.00 92.12 82 GLU A O 1
ATOM 660 N N . SER A 1 83 ? -9.011 6.080 13.285 1.00 92.94 83 SER A N 1
ATOM 661 C CA . SER A 1 83 ? -10.171 6.101 12.385 1.00 92.94 83 SER A CA 1
ATOM 662 C C . SER A 1 83 ? -10.821 4.725 12.175 1.00 92.94 83 SER A C 1
ATOM 664 O O . SER A 1 83 ? -11.935 4.626 11.649 1.00 92.94 83 SER A O 1
ATOM 666 N N . ILE A 1 84 ? -10.143 3.649 12.581 1.00 92.75 84 ILE A N 1
ATOM 667 C CA . ILE A 1 84 ? -10.615 2.277 12.404 1.00 92.75 84 ILE A CA 1
ATOM 668 C C . ILE A 1 84 ? -11.620 1.946 13.505 1.00 92.75 84 ILE A C 1
ATOM 670 O O . ILE A 1 84 ? -11.320 2.012 14.695 1.00 92.75 84 ILE A O 1
ATOM 674 N N . GLN A 1 85 ? -12.814 1.526 13.098 1.00 91.56 85 GLN A N 1
ATOM 675 C CA . GLN A 1 85 ? -13.852 1.030 13.993 1.00 91.56 85 GLN A CA 1
ATOM 676 C C . GLN A 1 85 ? -14.285 -0.370 13.563 1.00 91.56 85 GLN A C 1
ATOM 678 O O . GLN A 1 85 ? -14.010 -0.814 12.446 1.00 91.56 85 GLN A O 1
ATOM 683 N N . ALA A 1 86 ? -14.968 -1.088 14.455 1.00 90.75 86 ALA A N 1
ATOM 684 C CA . ALA A 1 86 ? -15.555 -2.375 14.109 1.00 90.75 86 ALA A CA 1
ATOM 685 C C . ALA A 1 86 ? -16.475 -2.226 12.885 1.00 90.75 86 ALA A C 1
ATOM 687 O O . ALA A 1 86 ? -17.251 -1.276 12.811 1.00 90.75 86 ALA A O 1
ATOM 688 N N . GLN A 1 87 ? -16.400 -3.189 11.962 1.00 93.19 87 GLN A N 1
ATOM 689 C CA . GLN A 1 87 ? -17.109 -3.211 10.671 1.00 93.19 87 GLN A CA 1
ATOM 690 C C . GLN A 1 87 ? -16.575 -2.246 9.599 1.00 93.19 87 GLN A C 1
ATOM 692 O O . GLN A 1 87 ? -17.052 -2.308 8.471 1.00 93.19 87 GLN A O 1
ATOM 697 N N . HIS A 1 88 ? -15.575 -1.405 9.885 1.00 95.50 88 HIS A N 1
ATOM 698 C CA . HIS A 1 88 ? -14.859 -0.696 8.819 1.00 95.50 88 HIS A CA 1
ATOM 699 C C . HIS A 1 88 ? -14.057 -1.672 7.951 1.00 95.50 88 HIS A C 1
ATOM 701 O O . HIS A 1 88 ? -13.630 -2.738 8.404 1.00 95.50 88 HIS A O 1
ATOM 707 N N . VAL A 1 89 ? -13.813 -1.272 6.706 1.00 96.75 89 VAL A N 1
ATOM 708 C CA . VAL A 1 89 ? -13.022 -2.033 5.737 1.00 96.75 89 VAL A CA 1
ATOM 709 C C . VAL A 1 89 ? -11.668 -1.356 5.558 1.00 96.75 89 VAL A C 1
ATOM 711 O O . VAL A 1 89 ? -11.595 -0.156 5.307 1.00 96.75 89 VAL A O 1
ATOM 714 N N . ILE A 1 90 ? -10.584 -2.126 5.657 1.00 97.12 90 ILE A N 1
ATOM 715 C CA . ILE A 1 90 ? -9.253 -1.661 5.256 1.00 97.12 90 ILE A CA 1
ATOM 716 C C . ILE A 1 90 ? -9.055 -2.026 3.787 1.00 97.12 90 ILE A C 1
ATOM 718 O O . ILE A 1 90 ? -9.015 -3.206 3.442 1.00 97.12 90 ILE A O 1
ATOM 722 N N . ALA A 1 91 ? -8.945 -1.017 2.928 1.00 98.00 91 ALA A N 1
ATOM 723 C CA . ALA A 1 91 ? -8.814 -1.188 1.487 1.00 98.00 91 ALA A CA 1
ATOM 724 C C . ALA A 1 91 ? -7.388 -0.881 1.021 1.00 98.00 91 ALA A C 1
ATOM 726 O O . ALA A 1 91 ? -6.776 0.087 1.477 1.00 98.00 91 ALA A O 1
ATOM 727 N N . LEU A 1 92 ? -6.889 -1.682 0.078 1.00 98.38 92 LEU A N 1
ATOM 728 C CA . LEU A 1 92 ? -5.688 -1.392 -0.700 1.00 98.38 92 LEU A CA 1
ATOM 729 C C . LEU A 1 92 ? -6.113 -0.872 -2.076 1.00 98.38 92 LEU A C 1
ATOM 731 O O . LEU A 1 92 ? -6.771 -1.582 -2.832 1.00 98.38 92 LEU A O 1
ATOM 735 N N . TYR A 1 93 ? -5.721 0.355 -2.393 1.00 98.06 93 TYR A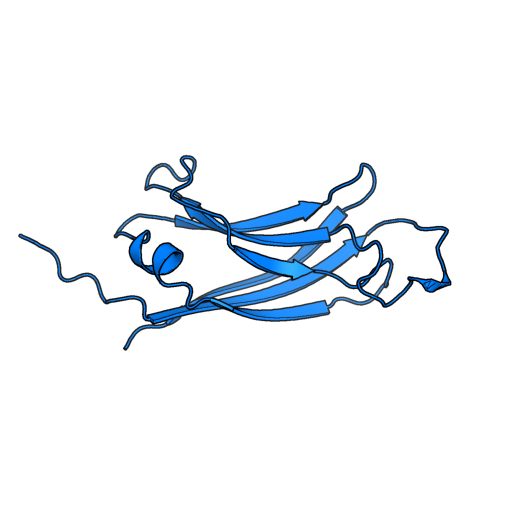 N 1
ATOM 736 C CA . TYR A 1 93 ? -5.879 0.951 -3.712 1.00 98.06 93 TYR A CA 1
ATOM 737 C C . TYR A 1 93 ? -4.617 0.711 -4.533 1.00 98.06 93 TYR A C 1
ATOM 739 O O . TYR A 1 93 ? -3.514 0.999 -4.067 1.00 98.06 93 TYR A O 1
ATOM 747 N N . LEU A 1 94 ? -4.796 0.217 -5.758 1.00 97.69 94 LEU A N 1
ATOM 748 C CA . LEU A 1 94 ? -3.755 0.174 -6.780 1.00 97.69 94 LEU A CA 1
ATOM 749 C C . LEU A 1 94 ? -3.928 1.399 -7.671 1.00 97.69 94 LEU A C 1
ATOM 751 O O . LEU A 1 94 ? -4.972 1.574 -8.300 1.00 97.69 94 LEU A O 1
ATOM 755 N N . CYS A 1 95 ? -2.919 2.259 -7.695 1.00 97.19 95 CYS A N 1
ATOM 756 C CA . CYS A 1 95 ? -2.972 3.536 -8.387 1.00 97.19 95 CYS A CA 1
ATOM 757 C C . CYS A 1 95 ? -2.033 3.540 -9.596 1.00 97.19 95 CYS A C 1
ATOM 759 O O . CYS A 1 95 ? -0.925 2.997 -9.538 1.00 97.19 95 CYS A O 1
ATOM 761 N N . SER A 1 96 ? -2.480 4.192 -10.668 1.00 95.50 96 SER A N 1
ATOM 762 C CA . SER A 1 96 ? -1.723 4.489 -11.886 1.00 95.50 96 SER A CA 1
ATOM 763 C C . SER A 1 96 ? -2.096 5.892 -12.371 1.00 95.50 96 SER A C 1
ATOM 765 O O . SER A 1 96 ? -3.283 6.202 -12.491 1.00 95.50 96 SER A O 1
ATOM 767 N N . ARG A 1 97 ? -1.115 6.764 -12.634 1.00 93.81 97 ARG A N 1
ATOM 768 C CA . ARG A 1 97 ? -1.393 8.183 -12.943 1.00 93.81 97 ARG A CA 1
ATOM 769 C C . ARG A 1 97 ? -1.800 8.446 -14.3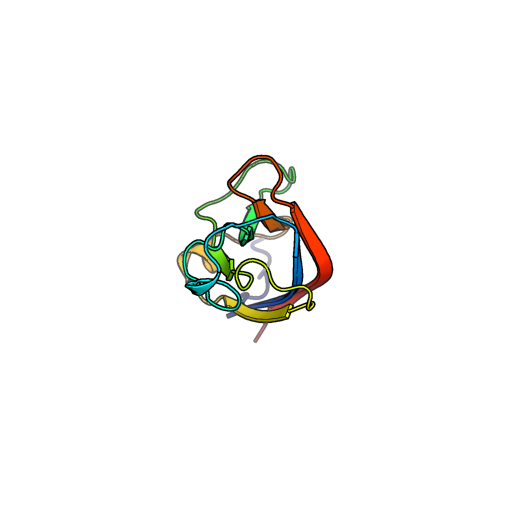91 1.00 93.81 97 ARG A C 1
ATOM 771 O O . ARG A 1 97 ? -2.653 9.299 -14.622 1.00 93.81 97 ARG A O 1
ATOM 778 N N . TYR A 1 98 ? -1.157 7.791 -15.354 1.00 89.69 98 TYR A N 1
ATOM 779 C CA . TYR A 1 98 ? -1.291 8.138 -16.771 1.00 89.69 98 TYR A CA 1
ATOM 780 C C . TYR A 1 98 ? -1.963 7.029 -17.587 1.00 89.69 98 TYR A C 1
ATOM 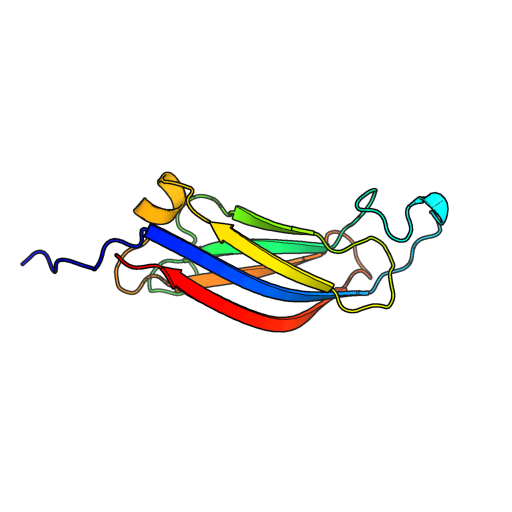782 O O . TYR A 1 98 ? -1.754 5.851 -17.293 1.00 89.69 98 TYR A O 1
ATOM 790 N N . PRO A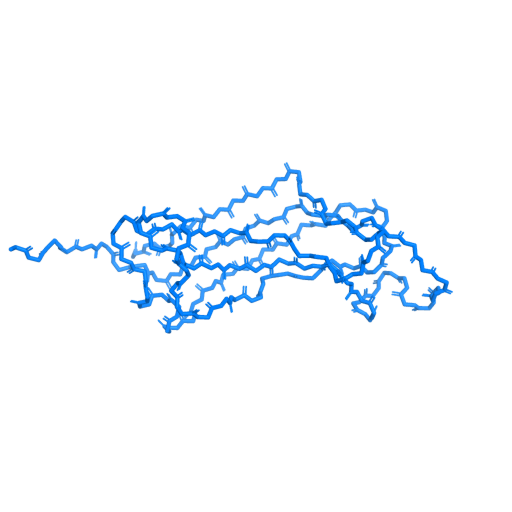 1 99 ? -2.740 7.379 -18.633 1.00 87.00 99 PRO A N 1
ATOM 791 C CA . PRO A 1 99 ? -3.262 6.398 -19.577 1.00 87.00 99 PRO A CA 1
ATOM 792 C C . PRO A 1 99 ? -2.141 5.522 -20.147 1.00 87.00 99 PRO A C 1
ATOM 794 O O . PRO A 1 99 ? -1.074 6.023 -20.495 1.00 87.00 99 PRO A O 1
ATOM 797 N N . GLY A 1 100 ? -2.388 4.216 -20.234 1.00 84.50 100 GLY A N 1
ATOM 798 C CA . GLY A 1 100 ? -1.400 3.236 -20.691 1.00 84.50 100 GLY A CA 1
ATOM 799 C C . GLY A 1 100 ? -0.483 2.688 -19.594 1.00 84.50 100 GLY A C 1
ATOM 800 O O . GLY A 1 100 ? 0.166 1.678 -19.839 1.00 84.50 100 GLY A O 1
ATOM 801 N N . TRP A 1 101 ? -0.473 3.281 -18.393 1.00 87.12 101 TRP A N 1
ATOM 802 C CA . TRP A 1 101 ? 0.164 2.683 -17.217 1.00 87.12 101 TRP A CA 1
ATOM 803 C C . TRP A 1 101 ? -0.832 1.787 -16.476 1.00 87.12 101 TRP A C 1
ATOM 805 O O . TRP A 1 101 ? -1.978 2.177 -16.250 1.00 87.12 101 TRP A O 1
ATOM 815 N N . CYS A 1 102 ? -0.392 0.595 -16.084 1.00 92.56 102 CYS A N 1
ATOM 816 C CA . CYS A 1 102 ? -1.172 -0.378 -15.324 1.00 92.56 102 CYS A CA 1
ATOM 817 C C . CYS A 1 102 ? -0.375 -0.843 -14.104 1.00 92.56 102 CYS A C 1
ATOM 819 O O . CYS A 1 102 ? 0.764 -1.279 -14.228 1.00 92.56 102 CYS A O 1
ATOM 821 N N . ASN A 1 103 ? -0.998 -0.805 -12.927 1.00 95.88 103 ASN A N 1
ATOM 822 C CA . ASN A 1 103 ? -0.423 -1.341 -11.695 1.00 95.88 103 ASN A CA 1
ATOM 823 C C . ASN A 1 103 ? -1.010 -2.727 -11.421 1.00 95.88 103 ASN A C 1
ATOM 825 O O . ASN A 1 103 ? -2.164 -2.852 -11.005 1.00 95.88 103 ASN A O 1
ATOM 829 N N . TYR A 1 104 ? -0.224 -3.766 -11.672 1.00 95.81 104 TYR A N 1
ATOM 830 C CA . TYR A 1 104 ? -0.612 -5.141 -11.407 1.00 95.81 104 TYR A CA 1
ATOM 831 C C . TYR A 1 104 ? -0.225 -5.554 -9.996 1.00 95.81 104 TYR A C 1
ATOM 833 O O . TYR A 1 104 ? 0.795 -5.141 -9.453 1.00 95.81 104 TYR A O 1
ATOM 841 N N . THR A 1 105 ? -1.032 -6.425 -9.403 1.00 97.00 105 THR A N 1
ATOM 842 C CA . THR A 1 105 ? -0.725 -7.089 -8.137 1.00 97.00 105 THR A CA 1
ATOM 843 C C . THR A 1 105 ? -1.071 -8.556 -8.275 1.00 97.00 105 THR A C 1
ATOM 845 O O . THR A 1 105 ? -2.197 -8.888 -8.644 1.00 97.00 105 THR A O 1
ATOM 848 N N . ARG A 1 106 ? -0.111 -9.435 -7.980 1.00 97.00 106 ARG A N 1
ATOM 849 C CA . ARG A 1 106 ? -0.344 -10.889 -7.984 1.00 97.00 106 ARG A CA 1
ATOM 850 C C . ARG A 1 106 ? -0.532 -11.458 -6.583 1.00 97.00 106 ARG A C 1
ATOM 852 O O . ARG A 1 106 ? -1.178 -12.488 -6.422 1.00 97.00 106 ARG A O 1
ATOM 859 N N . HIS A 1 107 ? -0.026 -10.761 -5.568 1.00 97.81 107 HIS A N 1
ATOM 860 C CA . HIS A 1 107 ? -0.252 -11.093 -4.169 1.00 97.81 107 HIS A CA 1
ATOM 861 C C . HIS A 1 107 ? -0.384 -9.822 -3.329 1.00 97.81 107 HIS A C 1
ATOM 863 O O . HIS A 1 107 ? 0.405 -8.892 -3.475 1.00 97.81 107 HIS A O 1
ATOM 869 N N . ALA A 1 108 ? -1.345 -9.800 -2.408 1.00 98.25 108 ALA A N 1
ATOM 870 C CA . ALA A 1 108 ? -1.426 -8.780 -1.374 1.00 98.25 108 ALA A CA 1
ATOM 871 C C . ALA A 1 108 ? -1.936 -9.376 -0.061 1.00 98.25 108 ALA A C 1
ATOM 873 O O . ALA A 1 108 ? -2.798 -10.255 -0.054 1.00 98.25 108 ALA A O 1
ATOM 874 N N . SER A 1 109 ? -1.432 -8.858 1.057 1.00 98.38 109 SER A N 1
ATOM 875 C CA . SER A 1 109 ? -1.951 -9.149 2.390 1.00 98.38 109 SER A CA 1
ATOM 876 C C . SER A 1 109 ? -2.033 -7.885 3.240 1.00 98.38 109 SER A C 1
ATOM 878 O O . SER A 1 109 ? -1.198 -6.983 3.137 1.00 98.38 109 SER A O 1
ATOM 880 N N . ILE A 1 110 ? -3.054 -7.838 4.096 1.00 98.25 110 ILE A N 1
ATOM 881 C CA . ILE A 1 110 ? -3.275 -6.798 5.100 1.00 98.25 110 ILE A CA 1
ATOM 882 C C . ILE A 1 110 ? -3.416 -7.514 6.438 1.00 98.25 110 ILE A C 1
ATOM 884 O O . ILE A 1 110 ? -4.324 -8.319 6.624 1.00 98.25 110 ILE A O 1
ATOM 888 N N . ASN A 1 111 ? -2.510 -7.228 7.365 1.00 97.12 111 ASN A N 1
ATOM 889 C CA . ASN A 1 111 ? -2.465 -7.870 8.671 1.00 97.12 111 ASN A CA 1
ATOM 890 C C . ASN A 1 111 ? -2.668 -6.805 9.746 1.00 97.12 111 ASN A C 1
ATOM 892 O O . ASN A 1 111 ? -1.861 -5.876 9.855 1.00 97.12 111 ASN A O 1
ATOM 896 N N . LEU A 1 112 ? -3.732 -6.940 10.539 1.00 94.00 112 LEU A N 1
ATOM 897 C CA . LEU A 1 112 ? -3.919 -6.119 11.732 1.00 94.00 112 LEU A CA 1
ATOM 898 C C . LEU A 1 112 ? -2.942 -6.598 12.807 1.00 94.00 112 LEU A C 1
ATOM 900 O O . LEU A 1 112 ? -2.909 -7.781 13.139 1.00 94.00 112 LEU A O 1
ATOM 904 N N . LEU A 1 113 ? -2.149 -5.681 13.348 1.00 94.25 113 LEU A N 1
ATOM 905 C CA . LEU A 1 113 ? -1.235 -5.961 14.446 1.00 94.25 113 LEU A CA 1
ATOM 906 C C . LEU A 1 113 ? -1.939 -5.582 15.752 1.00 94.25 113 LEU A C 1
ATOM 908 O O . LEU A 1 113 ? -2.278 -4.414 15.965 1.00 94.25 113 LEU A O 1
ATOM 912 N N . GLY A 1 114 ? -2.213 -6.584 16.585 1.00 83.56 114 GLY A N 1
ATOM 913 C CA . GLY A 1 114 ? -2.767 -6.415 17.927 1.00 83.56 114 GLY A CA 1
ATOM 914 C C . GLY A 1 114 ? -1.684 -6.178 18.988 1.00 83.56 114 GLY A C 1
ATOM 915 O O . GLY A 1 114 ? -0.509 -6.043 18.633 1.00 83.56 114 GLY A O 1
ATOM 916 N N . PRO A 1 115 ? -2.073 -6.088 20.273 1.00 59.09 115 PRO A N 1
ATOM 917 C CA . PRO A 1 115 ? -1.133 -6.250 21.382 1.00 59.09 115 PRO A CA 1
ATOM 918 C C . PRO A 1 115 ? -0.442 -7.620 21.362 1.00 59.09 115 PRO A C 1
ATOM 920 O O . PRO A 1 115 ? -1.027 -8.578 20.803 1.00 59.09 115 PRO A O 1
#

Secondary structure (DSSP, 8-state):
---------EEEEEEEEEEE---S-GGGTTSSTT--EEEEEEEE-TTSSSEEEEEEEEEEPPTT-SS-EEEEEEE--HHHHHT--TT-EEEEEEEE-STT-EEEEEEEEEEEE--

Foldseek 3Di:
DPPPDFQQQKKKKKFFKDKFADDPPVVQAQHLVPFFKFKWKFKAALVQPHTDDDIHTFTTDRPPDPDTDMGIDIGRPPSRSVRDDPNIDIDMDIGGHDPRMDMDTPDMDMDGDGD

Radius of gyration: 16.21 Å; chains: 1; bounding box: 40×21×50 Å